Protein AF-A0A5E5QIW2-F1 (afdb_monomer_lite)

Secondary structure (DSSP, 8-state):
--HHHHHHHHHHHHHHHHHHHHHHHHHHHHHHHH-S-HHHHHHHHHHHHHHHHHHHH-

Structure (mmCIF, N/CA/C/O backbone):
data_AF-A0A5E5QIW2-F1
#
_entry.id   AF-A0A5E5QIW2-F1
#
loop_
_atom_site.group_PDB
_atom_site.id
_atom_site.type_symbol
_atom_site.label_atom_id
_atom_site.label_alt_id
_atom_site.label_comp_id
_atom_site.label_asym_id
_atom_site.label_entity_id
_atom_site.label_seq_id
_atom_site.pdbx_PDB_ins_code
_atom_site.Cartn_x
_atom_site.Cartn_y
_atom_site.Cartn_z
_atom_site.occupancy
_atom_site.B_iso_or_equiv
_atom_site.auth_seq_id
_atom_site.auth_comp_id
_atom_site.auth_asym_id
_atom_site.auth_atom_id
_atom_site.pdbx_PDB_model_num
ATOM 1 N N . MET A 1 1 ? -25.975 0.419 18.771 1.00 55.88 1 MET A N 1
ATOM 2 C CA . MET A 1 1 ? -24.629 0.325 18.165 1.00 55.88 1 MET A CA 1
ATOM 3 C C . MET A 1 1 ? -23.628 0.176 19.290 1.00 55.88 1 MET A C 1
ATOM 5 O O . MET A 1 1 ? -23.473 1.096 20.087 1.00 55.88 1 MET A O 1
ATOM 9 N N . ASP A 1 2 ? -23.014 -0.994 19.399 1.00 68.62 2 ASP A N 1
ATOM 10 C CA . ASP A 1 2 ? -22.219 -1.358 20.570 1.00 68.62 2 ASP A CA 1
ATOM 11 C C . ASP A 1 2 ? -20.842 -0.692 20.505 1.00 68.62 2 ASP A C 1
ATOM 13 O O . ASP A 1 2 ? -20.186 -0.684 19.460 1.00 68.62 2 ASP A O 1
ATOM 17 N N . ARG A 1 3 ? -20.377 -0.128 21.628 1.00 71.75 3 ARG A N 1
ATOM 18 C CA . ARG A 1 3 ? -19.096 0.607 21.704 1.00 71.75 3 ARG A CA 1
ATOM 19 C C . ARG A 1 3 ? -17.905 -0.240 21.232 1.00 71.75 3 ARG A C 1
ATOM 21 O O . ARG A 1 3 ? -16.947 0.296 20.680 1.00 71.75 3 ARG A O 1
ATOM 28 N N . THR A 1 4 ? -17.989 -1.559 21.395 1.00 73.19 4 THR A N 1
ATOM 29 C CA . THR A 1 4 ? -16.996 -2.539 20.936 1.00 73.19 4 THR A CA 1
ATOM 30 C C . THR A 1 4 ? -16.900 -2.604 19.411 1.00 73.19 4 THR A C 1
ATOM 32 O O . THR A 1 4 ? -15.798 -2.643 18.872 1.00 73.19 4 THR A O 1
ATOM 35 N N . PHE A 1 5 ? -18.029 -2.534 18.699 1.00 78.00 5 PHE A N 1
ATOM 36 C CA . PHE A 1 5 ? -18.056 -2.594 17.235 1.00 78.00 5 PHE A CA 1
ATOM 37 C C . PHE A 1 5 ? -17.434 -1.339 16.610 1.00 78.00 5 PHE A C 1
ATOM 39 O O . PHE A 1 5 ? -16.617 -1.429 15.693 1.00 78.00 5 PHE A O 1
ATOM 46 N N . LEU A 1 6 ? -17.739 -0.164 17.172 1.00 80.44 6 LEU A N 1
ATOM 47 C CA . LEU A 1 6 ? -17.147 1.110 16.750 1.00 80.44 6 LEU A CA 1
ATOM 48 C C . LEU A 1 6 ? -15.628 1.136 16.965 1.00 80.44 6 LEU A C 1
ATOM 50 O O . LEU A 1 6 ? -14.894 1.629 16.108 1.00 80.44 6 LEU A O 1
ATOM 54 N N . LYS A 1 7 ? -15.137 0.559 18.069 1.00 79.38 7 LYS A N 1
ATOM 55 C CA . LYS A 1 7 ? -13.701 0.495 18.375 1.00 79.38 7 LYS A CA 1
ATOM 56 C C . LYS A 1 7 ? -12.958 -0.419 17.395 1.00 79.38 7 LYS A C 1
ATOM 58 O O . LYS A 1 7 ? -11.946 -0.009 16.832 1.00 79.38 7 LYS A O 1
ATOM 63 N N . SER A 1 8 ? -13.495 -1.609 17.129 1.00 82.56 8 SER A N 1
ATOM 64 C CA . SER A 1 8 ? -12.903 -2.565 16.184 1.00 82.56 8 SER A CA 1
ATOM 65 C C . SER A 1 8 ? -12.928 -2.049 14.741 1.00 82.56 8 SER A C 1
ATOM 67 O O . SER A 1 8 ? -11.908 -2.102 14.057 1.00 82.56 8 SER A O 1
ATOM 69 N N . SER A 1 9 ? -14.047 -1.468 14.292 1.00 87.44 9 SER A N 1
ATOM 70 C CA . SER A 1 9 ? -14.158 -0.868 12.953 1.00 87.44 9 SER A CA 1
ATOM 71 C C . SER A 1 9 ? -13.186 0.302 12.762 1.00 87.44 9 SER A C 1
ATOM 73 O O . SER A 1 9 ? -12.580 0.444 11.698 1.00 87.44 9 SER A O 1
ATOM 75 N N . SER A 1 10 ? -12.993 1.122 13.800 1.00 88.88 10 SER A N 1
ATOM 76 C CA . SER A 1 10 ? -12.034 2.233 13.769 1.00 88.88 10 SER A CA 1
ATOM 77 C C . SER A 1 10 ? -10.596 1.731 13.631 1.00 88.88 10 SER A C 1
ATOM 79 O O . SER A 1 10 ? -9.845 2.244 12.805 1.00 88.88 10 SER A O 1
ATOM 81 N N . ILE A 1 11 ? -10.220 0.683 14.371 1.00 91.00 11 ILE A N 1
ATOM 82 C CA . ILE A 1 11 ? -8.876 0.089 14.300 1.00 91.00 11 ILE A CA 1
ATOM 83 C C . ILE A 1 11 ? -8.597 -0.473 12.903 1.00 91.00 11 ILE A C 1
ATOM 85 O O . ILE A 1 11 ? -7.557 -0.171 12.321 1.00 91.00 11 ILE A O 1
ATOM 89 N N . VAL A 1 12 ? -9.534 -1.234 12.330 1.00 91.19 12 VAL A N 1
ATOM 90 C CA . VAL A 1 12 ? -9.381 -1.795 10.976 1.00 91.19 12 VAL A CA 1
ATOM 91 C C . VAL A 1 12 ? -9.253 -0.686 9.930 1.00 91.19 12 VAL A C 1
ATOM 93 O O . VAL A 1 12 ? -8.419 -0.782 9.031 1.00 91.19 12 VAL A O 1
ATOM 96 N N . THR A 1 13 ? -10.022 0.396 10.065 1.00 90.25 13 THR A N 1
ATOM 97 C CA . THR A 1 13 ? -9.962 1.542 9.145 1.00 90.25 13 THR A CA 1
ATOM 98 C C . THR A 1 13 ? -8.609 2.249 9.215 1.00 90.25 13 THR A C 1
ATOM 100 O O . THR A 1 13 ? -8.005 2.515 8.177 1.00 90.25 13 THR A O 1
ATOM 103 N N . ILE A 1 14 ? -8.092 2.492 10.424 1.00 93.94 14 ILE A N 1
ATOM 104 C CA . ILE A 1 14 ? -6.773 3.107 10.630 1.00 93.94 14 ILE A CA 1
ATOM 105 C C . ILE A 1 14 ? -5.670 2.212 10.063 1.00 93.94 14 ILE A C 1
ATOM 107 O O . ILE A 1 14 ? -4.812 2.697 9.328 1.00 93.94 14 ILE A O 1
ATOM 111 N N . MET A 1 15 ? -5.713 0.907 10.341 1.00 92.56 15 MET A N 1
ATOM 112 C CA . MET A 1 15 ? -4.746 -0.051 9.796 1.00 92.56 15 MET A CA 1
ATOM 113 C C . MET A 1 15 ? -4.795 -0.095 8.266 1.00 92.56 15 MET A C 1
ATOM 115 O O . MET A 1 15 ? -3.756 -0.027 7.615 1.00 92.56 15 MET A O 1
ATOM 119 N N . THR A 1 16 ? -5.993 -0.100 7.677 1.00 92.38 16 THR A N 1
ATOM 120 C CA . THR A 1 16 ? -6.175 -0.062 6.217 1.00 92.38 16 THR A CA 1
ATOM 121 C C . THR A 1 16 ? -5.620 1.228 5.612 1.00 92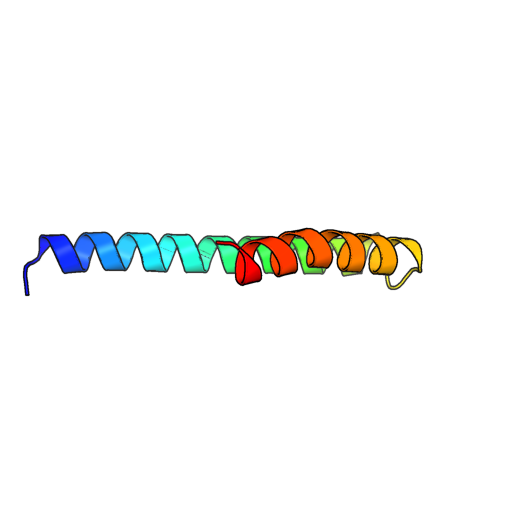.38 16 THR A C 1
ATOM 123 O O . THR A 1 16 ? -4.988 1.200 4.555 1.00 92.38 16 THR A O 1
ATOM 126 N N . PHE A 1 17 ? -5.833 2.367 6.273 1.00 94.06 17 PHE A N 1
ATOM 127 C CA . PHE A 1 17 ? -5.320 3.658 5.826 1.00 94.06 17 PHE A CA 1
ATOM 128 C C . PHE A 1 17 ? -3.789 3.712 5.884 1.00 94.06 17 PHE A C 1
ATOM 130 O O . PHE A 1 17 ? -3.151 4.108 4.907 1.00 94.06 17 PHE A O 1
ATOM 137 N N . LEU A 1 18 ? -3.193 3.223 6.976 1.00 94.81 18 LEU A N 1
ATOM 138 C CA . LEU A 1 18 ? -1.740 3.120 7.115 1.00 94.81 18 LEU A CA 1
ATOM 139 C C . LEU A 1 18 ? -1.129 2.234 6.024 1.00 94.81 18 LEU A C 1
ATOM 141 O O . LEU A 1 18 ? -0.153 2.630 5.389 1.00 94.81 18 LEU A O 1
ATOM 145 N N . SER A 1 19 ? -1.722 1.068 5.751 1.00 93.50 19 SER A N 1
ATOM 146 C CA . SER A 1 19 ? -1.252 0.175 4.686 1.00 93.50 19 SER A CA 1
ATOM 147 C C . SER A 1 19 ? -1.301 0.833 3.306 1.00 93.50 19 SER A C 1
ATOM 149 O O . SER A 1 19 ? -0.401 0.616 2.497 1.00 93.50 19 SER A O 1
ATOM 151 N N . ARG A 1 20 ? -2.313 1.670 3.034 1.00 90.25 20 ARG A N 1
ATOM 152 C CA . ARG A 1 20 ? -2.391 2.435 1.780 1.00 90.25 20 ARG A CA 1
ATOM 153 C C . ARG A 1 20 ? -1.275 3.468 1.674 1.00 90.25 20 ARG A C 1
ATOM 155 O 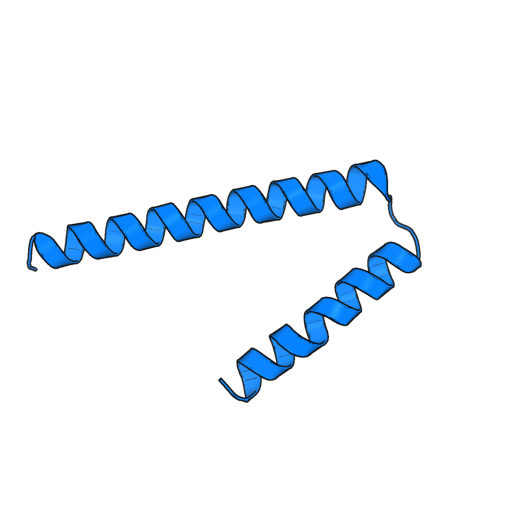O . ARG A 1 20 ? -0.646 3.544 0.626 1.00 90.25 20 ARG A O 1
ATOM 162 N N . ILE A 1 21 ? -0.995 4.215 2.743 1.00 95.50 21 ILE A N 1
ATOM 163 C CA . ILE A 1 21 ? 0.109 5.188 2.759 1.00 95.50 21 ILE A CA 1
ATOM 164 C C . ILE A 1 21 ? 1.448 4.485 2.528 1.00 95.50 21 ILE A C 1
ATOM 166 O O . ILE A 1 21 ? 2.223 4.917 1.681 1.00 95.50 21 ILE A O 1
ATOM 170 N N . LEU A 1 22 ? 1.705 3.379 3.227 1.00 92.50 22 LEU A N 1
ATOM 171 C CA . LEU A 1 22 ? 2.934 2.602 3.048 1.00 92.50 22 LEU A CA 1
ATOM 172 C C . LEU A 1 22 ? 3.070 2.067 1.613 1.00 92.50 22 LEU A C 1
ATOM 174 O O . LEU A 1 22 ? 4.160 2.109 1.044 1.00 92.50 22 LEU A O 1
ATOM 178 N N . GLY A 1 23 ? 1.965 1.626 1.003 1.00 87.19 23 GLY A N 1
ATOM 179 C CA . GLY A 1 23 ? 1.924 1.236 -0.408 1.00 87.19 23 GLY A CA 1
ATOM 180 C C . GLY A 1 23 ? 2.258 2.390 -1.358 1.00 87.19 23 GLY A C 1
ATOM 181 O O . GLY A 1 23 ? 3.070 2.216 -2.260 1.00 87.19 23 GLY A O 1
ATOM 182 N N . LEU A 1 24 ? 1.712 3.584 -1.114 1.00 88.06 24 LEU A N 1
ATOM 183 C CA . LEU A 1 24 ? 2.018 4.782 -1.906 1.00 88.06 24 LEU A CA 1
ATOM 184 C C . LEU A 1 24 ? 3.485 5.199 -1.779 1.00 88.06 24 LEU A C 1
ATOM 186 O O . LEU A 1 24 ? 4.112 5.559 -2.770 1.00 88.06 24 LEU A O 1
ATOM 190 N N . VAL A 1 25 ? 4.048 5.127 -0.572 1.00 91.12 25 VAL A N 1
ATOM 191 C CA . VAL A 1 25 ? 5.465 5.420 -0.329 1.00 91.12 25 VAL A CA 1
ATOM 192 C C . VAL A 1 25 ? 6.354 4.427 -1.078 1.00 91.12 25 VAL A C 1
ATOM 194 O O . VAL A 1 25 ? 7.308 4.840 -1.734 1.00 91.12 25 VAL A O 1
ATOM 197 N N . ARG A 1 26 ? 6.018 3.129 -1.047 1.00 84.38 26 ARG A N 1
ATOM 198 C CA . ARG A 1 26 ? 6.697 2.109 -1.859 1.00 84.38 26 ARG A CA 1
ATOM 199 C C . ARG A 1 26 ? 6.641 2.469 -3.341 1.00 84.38 26 ARG A C 1
ATOM 201 O O . ARG A 1 26 ? 7.680 2.480 -3.988 1.00 84.38 26 ARG A O 1
ATOM 208 N N . ASP A 1 27 ? 5.458 2.771 -3.865 1.00 80.62 27 ASP A N 1
ATOM 209 C CA . ASP A 1 27 ? 5.275 3.061 -5.290 1.00 80.62 27 ASP A CA 1
ATOM 210 C C . ASP A 1 27 ? 6.034 4.331 -5.708 1.00 80.62 27 ASP A C 1
ATOM 212 O O . ASP A 1 27 ? 6.652 4.361 -6.771 1.00 80.62 27 ASP A O 1
ATOM 216 N N . TYR A 1 28 ? 6.093 5.340 -4.833 1.00 83.19 28 TYR A N 1
ATOM 217 C CA . TYR A 1 28 ? 6.913 6.536 -5.025 1.00 83.19 28 TYR A CA 1
ATOM 218 C C . TYR A 1 28 ? 8.410 6.212 -5.083 1.00 83.19 28 TYR A C 1
ATOM 220 O O . TYR A 1 28 ? 9.106 6.686 -5.979 1.00 83.19 28 TYR A O 1
ATOM 228 N N . PHE A 1 29 ? 8.919 5.384 -4.166 1.00 84.06 29 PHE A N 1
ATOM 229 C CA . PHE A 1 29 ? 10.321 4.967 -4.187 1.00 84.06 29 PHE A CA 1
ATOM 230 C C . PHE A 1 29 ? 10.655 4.119 -5.414 1.00 84.06 29 PHE A C 1
ATOM 232 O O . PHE A 1 29 ? 11.698 4.333 -6.027 1.00 84.06 29 PHE A O 1
ATOM 239 N N . VAL A 1 30 ? 9.767 3.205 -5.811 1.00 79.94 30 VAL A N 1
ATOM 240 C CA . VAL A 1 30 ? 9.931 2.413 -7.036 1.00 79.94 30 VAL A CA 1
ATOM 241 C C . VAL A 1 30 ? 10.009 3.340 -8.251 1.00 79.94 30 VAL A C 1
ATOM 243 O O . VAL A 1 30 ? 10.970 3.256 -9.011 1.00 79.94 30 VAL A O 1
ATOM 246 N N . ALA A 1 31 ? 9.083 4.292 -8.384 1.00 79.62 31 ALA A N 1
ATOM 247 C CA . ALA A 1 31 ? 9.098 5.264 -9.477 1.00 79.62 31 ALA A CA 1
ATOM 248 C C . ALA A 1 31 ? 10.342 6.173 -9.457 1.00 79.62 31 ALA A C 1
ATOM 250 O O . ALA A 1 31 ? 10.879 6.504 -10.511 1.00 79.62 31 ALA A O 1
ATOM 251 N N . ARG A 1 32 ? 10.827 6.565 -8.270 1.00 77.56 32 ARG A N 1
ATOM 252 C CA . ARG A 1 32 ? 11.996 7.444 -8.097 1.00 77.56 32 ARG A CA 1
ATOM 253 C C . ARG A 1 32 ? 13.321 6.745 -8.411 1.00 77.56 32 ARG A C 1
ATOM 255 O O . ARG A 1 32 ? 14.181 7.364 -9.028 1.00 77.56 32 ARG A O 1
ATOM 262 N N . TYR A 1 33 ? 13.506 5.510 -7.943 1.00 74.31 33 TYR A N 1
ATOM 263 C CA . TYR A 1 33 ? 14.776 4.785 -8.061 1.00 74.31 33 TYR A CA 1
ATOM 264 C C . TYR A 1 33 ? 14.880 3.945 -9.334 1.00 74.31 33 TYR A C 1
ATOM 266 O O . TYR A 1 33 ? 15.961 3.873 -9.910 1.00 74.31 33 TYR A O 1
ATOM 274 N N . PHE A 1 34 ? 13.787 3.321 -9.780 1.00 71.75 34 PHE A N 1
ATOM 275 C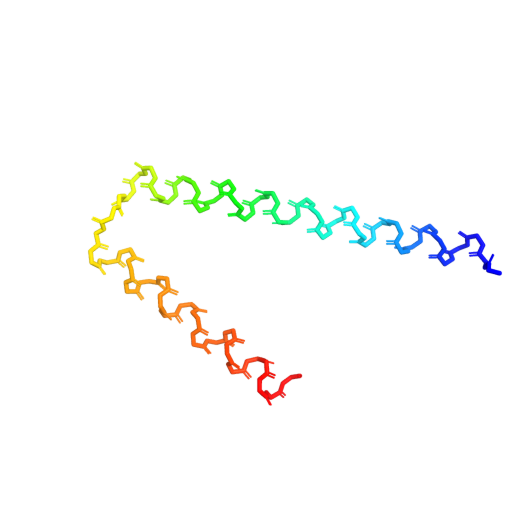 CA . PHE A 1 34 ? 13.790 2.489 -10.988 1.00 71.75 34 PHE A CA 1
ATOM 276 C C . PHE A 1 34 ? 13.357 3.261 -12.241 1.00 71.75 34 PHE A C 1
ATOM 278 O O . PHE A 1 34 ? 13.735 2.875 -13.346 1.00 71.75 34 PHE A O 1
ATOM 285 N N . GLY A 1 35 ? 12.624 4.371 -12.084 1.00 65.69 35 GLY A N 1
ATOM 286 C CA . GLY A 1 35 ? 12.125 5.168 -13.206 1.00 65.69 35 GLY A CA 1
ATOM 287 C C . GLY A 1 35 ? 11.079 4.435 -14.057 1.00 65.69 35 GLY A C 1
ATOM 288 O O . GLY A 1 35 ? 10.731 3.277 -13.803 1.00 65.69 35 GLY A O 1
ATOM 289 N N . ALA A 1 36 ? 10.576 5.122 -15.086 1.00 64.62 36 ALA A N 1
ATOM 290 C CA . ALA A 1 36 ? 9.789 4.499 -16.148 1.00 64.62 36 ALA A CA 1
ATOM 291 C C . ALA A 1 36 ? 10.740 3.676 -17.024 1.00 64.62 36 ALA A C 1
ATOM 293 O O . ALA A 1 36 ? 11.490 4.225 -17.829 1.00 64.62 36 ALA A O 1
ATOM 294 N N . ASN A 1 37 ? 10.770 2.372 -16.784 1.00 67.56 37 ASN A N 1
ATOM 295 C CA . ASN A 1 37 ? 11.640 1.435 -17.473 1.00 67.56 37 ASN A CA 1
ATOM 296 C C . ASN A 1 37 ? 10.831 0.165 -17.750 1.00 67.56 37 ASN A C 1
ATOM 298 O O . ASN A 1 37 ? 10.004 -0.223 -16.919 1.00 67.56 37 ASN A O 1
ATOM 302 N N . ASP A 1 38 ? 11.073 -0.494 -18.882 1.00 67.50 38 ASP A N 1
ATOM 303 C CA . ASP A 1 38 ? 10.233 -1.608 -19.357 1.00 67.50 38 ASP A CA 1
ATOM 304 C C . ASP A 1 38 ? 10.145 -2.760 -18.335 1.00 67.50 38 ASP A C 1
ATOM 306 O O . ASP A 1 38 ? 9.129 -3.447 -18.223 1.00 67.50 38 ASP A O 1
ATOM 310 N N . LEU A 1 39 ? 11.192 -2.939 -17.523 1.00 71.38 39 LEU A N 1
ATOM 311 C CA . LEU A 1 39 ? 11.232 -3.916 -16.431 1.00 71.38 39 LEU A CA 1
ATOM 312 C C . LEU A 1 39 ? 10.305 -3.550 -15.262 1.00 71.38 39 LEU A C 1
ATOM 314 O O . LEU A 1 39 ? 9.671 -4.433 -14.681 1.00 71.38 39 LEU A O 1
ATOM 318 N N . THR A 1 40 ? 10.218 -2.266 -14.909 1.00 71.75 40 THR A N 1
ATOM 319 C CA . THR A 1 40 ? 9.360 -1.770 -13.825 1.00 71.75 40 THR A CA 1
ATOM 320 C C . THR A 1 40 ? 7.887 -1.941 -14.198 1.00 71.75 40 THR A C 1
ATOM 322 O O . THR A 1 40 ? 7.093 -2.416 -13.383 1.00 71.75 40 THR A O 1
ATOM 325 N N . ASP A 1 41 ? 7.536 -1.656 -15.453 1.00 68.50 41 ASP A N 1
ATOM 326 C CA . ASP A 1 41 ? 6.178 -1.837 -15.975 1.00 68.50 41 ASP A CA 1
ATOM 327 C C . ASP A 1 41 ? 5.800 -3.321 -16.093 1.00 68.50 41 ASP A C 1
ATOM 329 O O . ASP A 1 41 ? 4.709 -3.716 -15.669 1.00 68.50 41 ASP A O 1
ATOM 333 N N . ALA A 1 42 ? 6.715 -4.178 -16.565 1.00 73.75 42 ALA A N 1
ATOM 334 C CA . ALA A 1 42 ? 6.500 -5.625 -16.613 1.00 73.75 42 ALA A CA 1
ATOM 335 C C . ALA A 1 42 ? 6.276 -6.229 -15.215 1.00 73.75 42 ALA A C 1
ATOM 337 O O . ALA A 1 42 ? 5.377 -7.053 -15.028 1.00 73.75 42 ALA A O 1
ATOM 338 N N . PHE A 1 43 ? 7.041 -5.782 -14.213 1.00 74.69 43 PHE A N 1
ATOM 339 C CA . PHE A 1 43 ? 6.859 -6.188 -12.820 1.00 74.69 43 PHE A CA 1
ATOM 340 C C . PHE A 1 43 ? 5.472 -5.770 -12.310 1.00 74.69 43 PHE A C 1
ATOM 342 O O . PHE A 1 43 ? 4.717 -6.608 -11.818 1.00 74.69 43 PHE A O 1
ATOM 349 N N . LEU A 1 44 ? 5.074 -4.506 -12.497 1.00 73.25 44 LEU A N 1
ATOM 350 C CA . LEU A 1 44 ? 3.762 -4.001 -12.067 1.00 73.25 44 LEU A CA 1
ATOM 351 C C . LEU A 1 44 ? 2.585 -4.740 -12.728 1.00 73.25 44 LEU A C 1
ATOM 353 O O . LEU A 1 44 ? 1.587 -5.034 -12.061 1.00 73.25 44 LEU A O 1
ATOM 357 N N . VAL A 1 45 ? 2.695 -5.081 -14.015 1.00 77.06 45 VAL A N 1
ATOM 358 C CA . VAL A 1 45 ? 1.693 -5.889 -14.728 1.00 77.06 45 VAL A CA 1
ATOM 359 C C . VAL A 1 45 ? 1.654 -7.320 -14.188 1.00 77.06 45 VAL A C 1
ATOM 361 O O . VAL A 1 45 ? 0.563 -7.840 -13.940 1.00 77.06 45 VAL A O 1
ATOM 364 N N . ALA A 1 46 ? 2.807 -7.935 -13.911 1.00 80.44 46 ALA A N 1
ATOM 365 C CA . ALA A 1 46 ? 2.871 -9.272 -13.324 1.00 80.44 46 ALA A CA 1
ATOM 366 C C . ALA A 1 46 ? 2.163 -9.340 -11.958 1.00 80.44 46 ALA A C 1
ATOM 368 O O . ALA A 1 46 ? 1.424 -10.291 -11.704 1.00 80.44 46 ALA A O 1
ATOM 369 N N . PHE A 1 47 ? 2.276 -8.305 -11.112 1.00 74.50 47 PHE A N 1
ATOM 370 C CA . PHE A 1 47 ? 1.531 -8.239 -9.843 1.00 74.50 47 PHE A CA 1
ATOM 371 C C . PHE A 1 47 ? 0.025 -8.017 -10.009 1.00 74.50 47 PHE A C 1
ATOM 373 O O . PHE A 1 47 ? -0.740 -8.334 -9.094 1.00 74.50 47 PHE A O 1
ATOM 380 N N . ARG A 1 48 ? -0.454 -7.502 -11.146 1.00 74.56 48 ARG A N 1
ATOM 381 C CA . ARG A 1 48 ? -1.900 -7.359 -11.391 1.00 74.56 48 ARG A CA 1
ATOM 382 C C . ARG A 1 48 ? -2.590 -8.695 -11.655 1.00 74.56 48 ARG A C 1
ATOM 384 O O . ARG A 1 48 ? -3.740 -8.841 -11.250 1.00 74.56 48 ARG A O 1
ATOM 391 N N . ILE A 1 49 ? -1.901 -9.667 -12.252 1.00 82.50 49 ILE A N 1
ATOM 392 C CA . ILE A 1 49 ? -2.451 -10.997 -12.572 1.00 82.50 49 ILE A CA 1
ATOM 393 C C . ILE A 1 49 ? -3.014 -11.714 -11.325 1.00 82.50 49 ILE A C 1
ATOM 395 O O . ILE A 1 49 ? -4.202 -12.043 -11.323 1.00 82.50 49 ILE A O 1
ATOM 399 N N . PRO A 1 50 ? -2.254 -11.912 -10.228 1.00 80.31 50 PRO A N 1
ATOM 400 C CA . PRO A 1 50 ? -2.777 -12.574 -9.033 1.00 80.31 50 PRO A CA 1
ATOM 401 C C . PRO A 1 50 ? -3.861 -11.751 -8.328 1.00 80.31 50 PRO A C 1
ATOM 403 O O . PRO A 1 50 ? -4.801 -12.321 -7.782 1.00 80.31 50 PRO A O 1
ATOM 406 N N . ASN A 1 51 ? -3.784 -10.415 -8.370 1.00 82.44 51 ASN A N 1
ATOM 407 C CA . ASN A 1 51 ? -4.836 -9.553 -7.822 1.00 82.44 51 ASN A CA 1
ATOM 408 C C . ASN A 1 51 ? -6.157 -9.699 -8.590 1.00 82.44 51 ASN A C 1
ATOM 410 O O . ASN A 1 51 ? -7.229 -9.679 -7.987 1.00 82.44 51 ASN A O 1
ATOM 414 N N . PHE A 1 52 ? -6.082 -9.862 -9.910 1.00 81.56 52 PHE A N 1
ATOM 415 C CA . PHE A 1 52 ? -7.243 -10.112 -10.754 1.00 81.56 52 PHE A CA 1
ATOM 416 C C . PHE A 1 52 ? -7.842 -11.491 -10.469 1.00 81.56 52 PHE A C 1
ATOM 418 O O . PHE A 1 52 ? -9.043 -11.607 -10.241 1.00 81.56 52 PHE A O 1
ATOM 425 N N . LEU A 1 53 ? -6.989 -12.513 -10.369 1.00 83.62 53 LEU A N 1
ATOM 426 C CA . LEU A 1 53 ? -7.396 -13.872 -10.025 1.00 83.62 53 LEU A CA 1
ATOM 427 C C . LEU A 1 53 ? -8.084 -13.923 -8.651 1.00 83.62 53 LEU A C 1
ATOM 429 O O . LEU A 1 53 ? -9.173 -14.471 -8.516 1.00 83.62 53 LEU A O 1
ATOM 433 N N . ARG A 1 54 ? -7.508 -13.265 -7.641 1.00 78.06 54 ARG A N 1
ATOM 434 C CA . ARG A 1 54 ? -8.090 -13.186 -6.296 1.00 78.06 54 ARG A CA 1
ATOM 435 C C . ARG A 1 54 ? -9.456 -12.491 -6.272 1.00 78.06 54 ARG A C 1
ATOM 437 O O . ARG A 1 54 ? -10.272 -12.840 -5.436 1.00 78.06 54 ARG A O 1
ATOM 444 N N . ARG A 1 55 ? -9.714 -11.518 -7.154 1.00 79.81 55 ARG A N 1
ATOM 445 C CA . ARG A 1 55 ? -11.029 -10.855 -7.267 1.00 79.81 55 ARG A CA 1
ATOM 446 C C . ARG A 1 55 ? -12.081 -11.699 -7.986 1.00 79.81 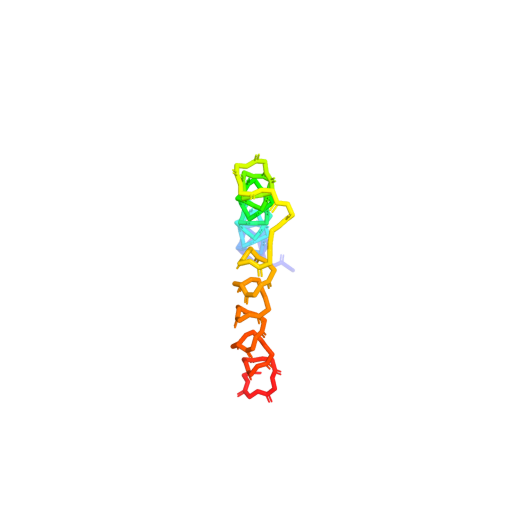55 ARG A C 1
ATOM 448 O O . ARG A 1 55 ? -13.261 -11.477 -7.760 1.00 79.81 55 ARG A O 1
ATOM 455 N N . LEU A 1 56 ? -11.665 -12.587 -8.887 1.00 82.44 56 LEU A N 1
ATOM 456 C CA . LEU A 1 56 ? -12.579 -13.454 -9.635 1.00 82.44 56 LEU A CA 1
ATOM 457 C C . LEU A 1 56 ? -12.965 -14.717 -8.861 1.00 82.44 56 LEU A C 1
ATOM 459 O O . LEU A 1 56 ? -14.072 -15.214 -9.035 1.00 82.44 56 LEU A O 1
ATOM 463 N N . PHE A 1 57 ? -12.050 -15.241 -8.046 1.00 81.19 57 PHE A N 1
ATOM 464 C CA . PHE A 1 57 ? -12.203 -16.538 -7.380 1.00 81.19 57 PHE A CA 1
ATOM 465 C C . PHE A 1 57 ? -12.274 -16.459 -5.848 1.00 81.19 57 PHE A C 1
ATOM 467 O O . PHE A 1 57 ? -12.412 -17.498 -5.205 1.00 81.19 57 PHE A O 1
ATOM 474 N N . GLY A 1 58 ? -12.130 -15.266 -5.264 1.00 57.47 58 GLY A N 1
ATOM 475 C CA . GLY A 1 58 ? -12.136 -15.029 -3.817 1.00 57.47 58 GLY A CA 1
ATOM 476 C C . GLY A 1 58 ? -13.289 -14.160 -3.351 1.00 57.47 58 GLY A C 1
ATOM 477 O O . GLY A 1 58 ? -13.828 -13.390 -4.176 1.00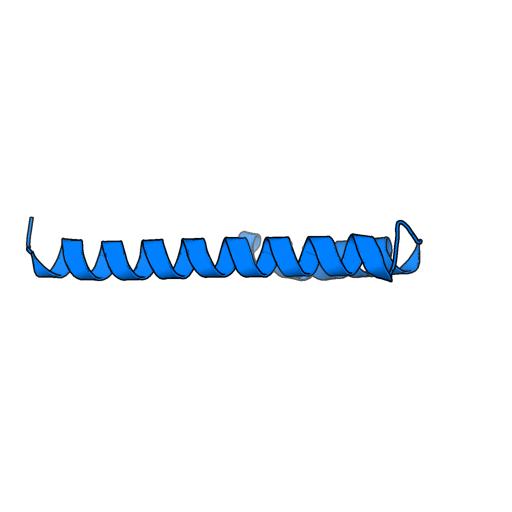 57.47 58 GLY A O 1
#

Sequence (58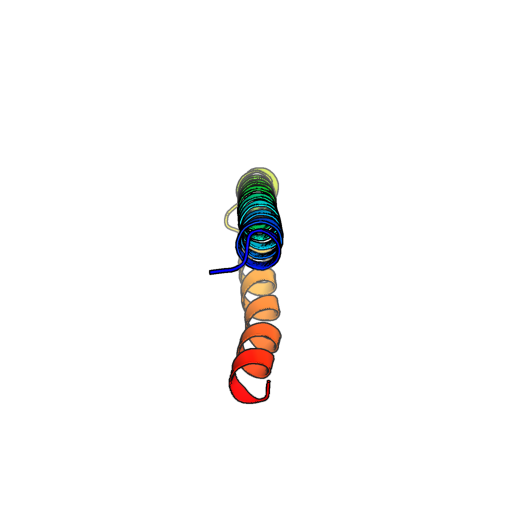 aa):
MDRTFLKSSSIVTIMTFLSRILGLVRDYFVARYFGANDLTDAFLVAFRIPNFLRRLFG

pLDDT: mean 80.25, std 9.35, range [55.88, 95.5]

Foldseek 3Di:
DDPVVVVVVVVVVVVVVVVVVVVVVVVVVLCVPVNPDPVSVVVVVVVVVVVVVVVVPD

Radius of gyration: 16.73 Å; chains: 1; bounding box: 39×24×41 Å